Protein AF-A0A964T5N3-F1 (afdb_monomer_lite)

pLDDT: mean 90.32, std 10.75, range [47.5, 97.94]

Sequence (116 aa):
MFHQNRTQELLDQLLHSDMPPWRPIPSRKLARIFGVSLQSLANWRVRGTGPEPEPMRRGKGNRIFYKPEKVMAWLSGKEPWQHSYAWLRLHLMDFTPVTEETVSACIAFLEGEGVL

InterPro domains:
  IPR009061 Putative DNA-binding domain superfamily [SSF46955] (27-76)
  IPR036388 Winged helix-like DNA-binding domain superfamily [G3DSA:1.10.10.10] (26-84)

Foldseek 3Di:
DDDPVLLVQLLVVLLPDPDQQQDKDWLVVVCVSSVHDSVVVVVCQVVVNAFDWDDDDPDDDPITIDRNLSRNCSSPVDHSLVSNQSSCVVPPDDDPDRDSVVSVVVVVVCVVVVVD

Structure (mmCIF, N/CA/C/O backbone):
data_AF-A0A964T5N3-F1
#
_entry.id   AF-A0A964T5N3-F1
#
loop_
_atom_site.group_PDB
_atom_site.id
_atom_site.type_symbol
_atom_site.label_atom_id
_atom_site.label_alt_id
_atom_site.label_comp_id
_atom_site.label_asym_id
_atom_site.label_entity_id
_atom_site.label_seq_id
_atom_site.pdbx_PDB_ins_code
_atom_site.Cartn_x
_atom_site.Cartn_y
_atom_site.Cartn_z
_atom_site.occupancy
_atom_site.B_iso_or_equiv
_atom_site.auth_seq_id
_atom_site.auth_comp_id
_atom_site.auth_asym_id
_atom_site.auth_atom_id
_atom_site.pdbx_PDB_model_num
ATOM 1 N N . MET A 1 1 ? -17.651 0.489 2.229 1.00 66.31 1 MET A N 1
ATOM 2 C CA . MET A 1 1 ? -16.607 -0.176 3.033 1.00 66.31 1 MET A CA 1
ATOM 3 C C . MET A 1 1 ? -16.626 -1.646 2.654 1.00 66.31 1 MET A C 1
ATOM 5 O O . MET A 1 1 ? -17.716 -2.157 2.425 1.00 66.31 1 MET A O 1
ATOM 9 N N . PHE A 1 2 ? -15.471 -2.283 2.461 1.00 80.06 2 PHE A N 1
ATOM 10 C CA . PHE A 1 2 ? -15.424 -3.698 2.081 1.00 80.06 2 PHE A CA 1
ATOM 11 C C . PHE A 1 2 ? -15.853 -4.589 3.256 1.00 80.06 2 PHE A C 1
ATOM 13 O O . PHE A 1 2 ? -15.681 -4.210 4.414 1.00 80.06 2 PHE A O 1
ATOM 20 N N . HIS A 1 3 ? -16.417 -5.763 2.9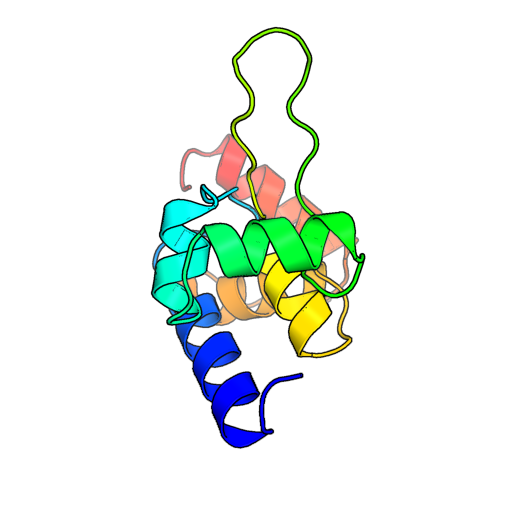62 1.00 84.31 3 HIS A N 1
ATOM 21 C CA . HIS A 1 3 ? -16.628 -6.795 3.980 1.00 84.31 3 HIS A CA 1
ATOM 22 C C . HIS A 1 3 ? -15.277 -7.300 4.500 1.00 84.31 3 HIS A C 1
ATOM 24 O O . HIS A 1 3 ? -14.296 -7.298 3.759 1.00 84.31 3 HIS A O 1
ATOM 30 N N . GLN A 1 4 ? -15.232 -7.776 5.746 1.00 83.19 4 GLN A N 1
ATOM 31 C CA . GLN A 1 4 ? -13.989 -8.151 6.430 1.00 83.19 4 GLN A CA 1
ATOM 32 C C . GLN A 1 4 ? -13.127 -9.150 5.638 1.00 83.19 4 GLN A C 1
ATOM 34 O O . GLN A 1 4 ? -11.929 -8.925 5.487 1.00 83.19 4 GLN A O 1
ATOM 39 N N . ASN A 1 5 ? -13.745 -10.172 5.035 1.00 90.50 5 ASN A N 1
ATOM 40 C CA . ASN A 1 5 ? -13.041 -11.141 4.184 1.00 90.50 5 ASN A CA 1
ATOM 41 C C . ASN A 1 5 ? -12.375 -10.466 2.977 1.00 90.50 5 ASN A C 1
ATOM 43 O O . ASN A 1 5 ? -11.214 -10.722 2.677 1.00 90.50 5 ASN A O 1
ATOM 47 N N . ARG A 1 6 ? -13.077 -9.526 2.333 1.00 93.19 6 ARG A N 1
ATOM 48 C CA . ARG A 1 6 ? -12.554 -8.799 1.173 1.00 93.19 6 ARG A CA 1
ATOM 49 C C . ARG A 1 6 ? -11.424 -7.846 1.556 1.00 93.19 6 ARG A C 1
ATOM 51 O O . ARG A 1 6 ? -10.481 -7.689 0.792 1.00 93.19 6 ARG A O 1
ATOM 58 N N . THR A 1 7 ? -11.505 -7.208 2.721 1.00 93.00 7 THR A N 1
ATOM 59 C CA . THR A 1 7 ? -10.414 -6.370 3.233 1.00 93.00 7 THR A CA 1
ATOM 60 C C . THR A 1 7 ? -9.142 -7.192 3.418 1.00 93.00 7 THR A C 1
ATOM 62 O O . THR A 1 7 ? -8.085 -6.757 2.970 1.00 93.00 7 THR A O 1
ATOM 65 N N . GLN A 1 8 ? -9.248 -8.386 4.010 1.00 93.44 8 GLN A N 1
ATOM 66 C CA . GLN A 1 8 ? -8.092 -9.258 4.215 1.00 93.44 8 GLN A CA 1
ATOM 67 C C . GLN A 1 8 ? -7.480 -9.718 2.886 1.00 93.44 8 GLN A C 1
ATOM 69 O O . GLN A 1 8 ? -6.278 -9.575 2.703 1.00 93.44 8 GLN A O 1
ATOM 74 N N . GLU A 1 9 ? -8.298 -10.153 1.922 1.00 95.44 9 GLU A N 1
ATOM 75 C CA . GLU A 1 9 ? -7.823 -10.517 0.577 1.00 95.44 9 GLU A CA 1
ATOM 76 C C . GLU A 1 9 ? -7.043 -9.380 -0.099 1.00 95.44 9 GLU A C 1
ATOM 78 O O . GLU A 1 9 ? -6.018 -9.610 -0.737 1.00 95.44 9 GLU A O 1
ATOM 83 N N . LEU A 1 10 ? -7.531 -8.141 0.026 1.00 95.12 10 LEU A N 1
ATOM 84 C CA . LEU A 1 10 ? -6.875 -6.972 -0.558 1.00 95.12 10 LEU A CA 1
ATOM 85 C C . LEU A 1 10 ? -5.549 -6.653 0.135 1.00 95.12 10 LEU A C 1
ATOM 87 O O . LEU A 1 10 ? -4.587 -6.297 -0.544 1.00 95.12 10 LEU A O 1
ATOM 91 N N . LEU A 1 11 ? -5.499 -6.770 1.465 1.00 96.25 11 LEU A N 1
ATOM 92 C CA . LEU A 1 11 ? -4.262 -6.611 2.227 1.00 96.25 11 LEU A CA 1
ATOM 93 C C . LEU A 1 11 ? -3.240 -7.671 1.816 1.00 96.25 11 LEU A C 1
ATOM 95 O O . LEU A 1 11 ? -2.114 -7.316 1.486 1.00 96.25 11 LEU A O 1
ATOM 99 N N . ASP A 1 12 ? -3.648 -8.937 1.741 1.00 95.81 12 ASP A N 1
ATOM 100 C CA . ASP A 1 12 ? -2.768 -10.034 1.340 1.00 95.81 12 ASP A CA 1
ATOM 101 C C . ASP A 1 12 ? -2.263 -9.837 -0.093 1.00 95.81 12 ASP A C 1
ATOM 103 O O . ASP A 1 12 ? -1.065 -9.957 -0.346 1.00 95.81 12 ASP A O 1
ATOM 107 N N . GLN A 1 13 ? -3.133 -9.448 -1.029 1.00 95.50 13 GLN A N 1
ATOM 108 C CA . GLN A 1 13 ? -2.739 -9.186 -2.414 1.00 95.50 13 GLN A CA 1
ATOM 109 C C . GLN A 1 13 ? -1.734 -8.028 -2.539 1.00 95.50 13 GLN A C 1
ATOM 111 O O . GLN A 1 13 ? -0.830 -8.084 -3.373 1.00 95.50 13 GLN A O 1
ATOM 116 N N . LEU A 1 14 ? -1.897 -6.961 -1.752 1.00 95.50 14 LEU A N 1
ATOM 117 C CA . LEU A 1 14 ? -0.970 -5.826 -1.745 1.00 95.50 14 LEU A CA 1
ATOM 118 C C . LEU A 1 14 ? 0.349 -6.174 -1.051 1.00 95.50 14 LEU A C 1
ATOM 120 O O . LEU A 1 14 ? 1.400 -5.724 -1.502 1.00 95.50 14 LEU A O 1
ATOM 124 N N . LEU A 1 15 ? 0.296 -6.979 0.010 1.00 95.44 15 LEU A N 1
ATOM 125 C CA . LEU A 1 15 ? 1.465 -7.398 0.770 1.00 95.44 15 LEU A CA 1
ATOM 126 C C . LEU A 1 15 ? 2.352 -8.366 -0.017 1.00 95.44 15 LEU A C 1
ATOM 128 O O . LEU A 1 15 ? 3.562 -8.261 0.086 1.00 95.44 15 LEU A O 1
ATOM 132 N N . HIS A 1 16 ? 1.776 -9.261 -0.823 1.00 94.94 16 HIS A N 1
ATOM 133 C CA . HIS A 1 16 ? 2.516 -10.234 -1.644 1.00 94.94 16 HIS A CA 1
ATOM 134 C C . HIS A 1 16 ? 2.833 -9.720 -3.061 1.00 94.94 16 HIS A C 1
ATOM 136 O O . HIS A 1 16 ? 3.186 -10.492 -3.948 1.00 94.94 16 HIS A O 1
ATOM 142 N N . SER A 1 17 ? 2.646 -8.424 -3.320 1.00 92.19 17 SER A N 1
ATOM 143 C CA . SER A 1 17 ? 3.024 -7.814 -4.597 1.00 92.19 17 SER A CA 1
ATOM 144 C C . SER A 1 17 ? 4.544 -7.677 -4.684 1.00 92.19 17 SER A C 1
ATOM 146 O O . SER A 1 17 ? 5.143 -7.095 -3.788 1.00 92.19 17 SER A O 1
ATOM 148 N N . ASP A 1 18 ? 5.141 -8.046 -5.822 1.00 89.00 18 ASP A N 1
ATOM 149 C CA . ASP A 1 18 ? 6.584 -7.863 -6.080 1.00 89.00 18 ASP A CA 1
ATOM 150 C C . ASP A 1 18 ? 7.042 -6.395 -6.011 1.00 89.00 18 ASP A C 1
ATOM 152 O O . ASP A 1 18 ? 8.227 -6.099 -5.885 1.00 89.00 18 ASP A O 1
ATOM 156 N N . MET A 1 19 ? 6.111 -5.442 -6.141 1.00 90.56 19 MET A N 1
ATOM 157 C CA . MET A 1 19 ? 6.436 -4.023 -6.007 1.00 90.56 19 MET A CA 1
ATOM 158 C C . MET A 1 19 ? 6.392 -3.572 -4.544 1.00 90.56 19 MET A C 1
ATOM 160 O O . MET A 1 19 ? 5.342 -3.751 -3.916 1.00 90.56 19 MET A O 1
ATOM 164 N N . PRO A 1 20 ? 7.438 -2.875 -4.058 1.00 94.62 20 PRO A N 1
ATOM 165 C CA . PRO A 1 20 ? 7.461 -2.334 -2.709 1.00 94.62 20 PRO A CA 1
ATOM 166 C C . PRO A 1 20 ? 6.282 -1.393 -2.435 1.00 94.62 20 PRO A C 1
ATOM 168 O O . PRO A 1 20 ? 5.911 -0.588 -3.301 1.00 94.62 20 PRO A O 1
ATOM 171 N N . PRO A 1 21 ? 5.698 -1.425 -1.228 1.00 95.19 21 PRO A N 1
ATOM 172 C CA . PRO A 1 21 ? 4.452 -0.728 -0.944 1.00 95.19 21 PRO A CA 1
ATOM 173 C C . PRO A 1 21 ? 4.593 0.797 -0.828 1.00 95.19 21 PRO A C 1
ATOM 175 O O . PRO A 1 21 ? 3.592 1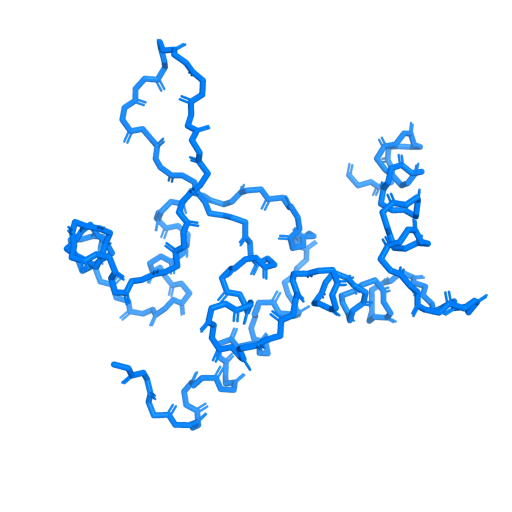.507 -0.934 1.00 95.19 21 PRO A O 1
ATOM 178 N N . TRP A 1 22 ? 5.810 1.325 -0.697 1.00 94.56 22 TRP A N 1
ATOM 179 C CA . TRP A 1 22 ? 6.092 2.763 -0.786 1.00 94.56 22 TRP A CA 1
ATOM 180 C C . TRP A 1 22 ? 6.168 3.284 -2.228 1.00 94.56 22 TRP A C 1
ATOM 182 O O . TRP A 1 22 ? 6.127 4.501 -2.442 1.00 94.56 22 TRP A O 1
ATOM 192 N N . ARG A 1 23 ? 6.227 2.400 -3.239 1.00 92.88 23 ARG A N 1
ATOM 193 C CA . ARG A 1 23 ? 6.275 2.808 -4.649 1.00 92.88 23 ARG A CA 1
ATOM 194 C C . ARG A 1 23 ? 4.883 3.145 -5.192 1.00 92.88 23 ARG A C 1
ATOM 196 O O . ARG A 1 23 ? 3.999 2.284 -5.203 1.00 92.88 23 ARG A O 1
ATOM 203 N N . PRO A 1 24 ? 4.658 4.375 -5.698 1.00 93.12 24 PRO A N 1
ATOM 204 C CA . PRO A 1 24 ? 3.337 4.781 -6.159 1.00 93.12 24 PRO A CA 1
ATOM 205 C C . PRO A 1 24 ? 2.846 3.973 -7.366 1.00 93.12 24 PRO A C 1
ATOM 207 O O . PRO A 1 24 ? 3.541 3.820 -8.370 1.00 93.12 24 PRO A O 1
ATOM 210 N N . ILE A 1 25 ? 1.589 3.534 -7.311 1.00 93.50 25 ILE A N 1
ATOM 211 C CA . ILE A 1 25 ? 0.892 2.854 -8.404 1.00 93.50 25 ILE A CA 1
ATOM 212 C C . ILE A 1 25 ? -0.168 3.759 -9.036 1.00 93.50 25 ILE A C 1
ATOM 214 O O . ILE A 1 25 ? -0.809 4.553 -8.344 1.00 93.50 25 ILE A O 1
ATOM 218 N N . PRO A 1 26 ? -0.410 3.660 -10.356 1.00 93.25 26 PRO A N 1
ATOM 219 C CA . PRO A 1 26 ? -1.445 4.454 -11.004 1.00 93.25 26 PRO A CA 1
ATOM 220 C C . PRO A 1 26 ? -2.845 3.979 -10.597 1.00 93.25 26 PRO A C 1
ATOM 222 O O . PRO A 1 26 ? -3.071 2.785 -10.390 1.00 93.25 26 PRO A O 1
ATOM 225 N N . SER A 1 27 ? -3.823 4.891 -10.631 1.00 93.12 27 SER A N 1
ATOM 226 C CA . SER A 1 27 ? -5.247 4.599 -10.356 1.00 93.12 27 SER A CA 1
ATOM 227 C C . SER A 1 27 ? -5.782 3.358 -11.088 1.00 93.12 27 SER A C 1
ATOM 229 O O . SER A 1 27 ? -6.573 2.603 -10.538 1.00 93.12 27 SER A O 1
ATOM 231 N N . ARG A 1 28 ? -5.324 3.110 -12.326 1.00 93.69 28 ARG A N 1
ATOM 232 C CA . ARG A 1 28 ? -5.691 1.918 -13.116 1.00 93.69 28 ARG A CA 1
ATOM 233 C C . ARG A 1 28 ? -5.256 0.608 -12.469 1.00 93.69 28 ARG A C 1
ATOM 235 O O . ARG A 1 28 ? -6.013 -0.355 -12.517 1.00 93.69 28 ARG A O 1
ATOM 242 N N . LYS A 1 29 ? -4.055 0.564 -11.887 1.00 94.56 29 LYS A N 1
ATOM 243 C CA . LYS A 1 29 ? -3.554 -0.629 -11.193 1.00 94.56 29 LYS A CA 1
ATOM 244 C C . LYS A 1 29 ? -4.338 -0.839 -9.899 1.00 94.56 29 LYS A C 1
ATOM 246 O O . LYS A 1 29 ? -4.823 -1.942 -9.676 1.00 94.56 29 LYS A O 1
ATOM 251 N N . LEU A 1 30 ? -4.565 0.228 -9.130 1.00 95.44 30 LEU A N 1
ATOM 252 C CA . LEU A 1 30 ? -5.364 0.155 -7.904 1.00 95.44 30 LEU A CA 1
ATOM 253 C C . LEU A 1 30 ? -6.807 -0.309 -8.168 1.00 95.44 30 LEU A C 1
ATOM 255 O O . LEU A 1 30 ? -7.308 -1.180 -7.467 1.00 95.44 30 LEU A O 1
ATOM 259 N N . ALA A 1 31 ? -7.454 0.211 -9.215 1.00 95.38 31 ALA A N 1
ATOM 260 C CA . ALA A 1 31 ? -8.814 -0.180 -9.593 1.00 95.38 31 ALA A CA 1
ATOM 261 C C . ALA A 1 31 ? -8.916 -1.682 -9.892 1.00 95.38 31 ALA A C 1
ATOM 263 O O . ALA A 1 31 ? -9.857 -2.339 -9.451 1.00 95.38 31 ALA A O 1
ATOM 264 N N . ARG A 1 32 ? -7.914 -2.234 -10.590 1.00 95.38 32 ARG A N 1
ATOM 265 C CA . ARG A 1 32 ? -7.826 -3.672 -10.874 1.00 95.38 32 ARG A CA 1
ATOM 266 C C . ARG A 1 32 ? -7.654 -4.504 -9.606 1.00 95.38 32 ARG A C 1
ATOM 268 O O . ARG A 1 32 ? -8.360 -5.491 -9.472 1.00 95.38 32 ARG A O 1
ATOM 275 N N . ILE A 1 33 ? -6.777 -4.092 -8.685 1.00 94.81 33 ILE A N 1
ATOM 276 C CA . ILE A 1 33 ? -6.582 -4.776 -7.391 1.00 94.81 33 ILE A CA 1
ATOM 277 C C . ILE A 1 33 ? -7.902 -4.802 -6.610 1.00 94.81 33 ILE A C 1
ATOM 279 O O . ILE A 1 33 ? -8.363 -5.846 -6.163 1.00 94.81 33 ILE A O 1
ATOM 283 N N . PHE A 1 34 ? -8.575 -3.656 -6.526 1.00 94.81 34 PHE A N 1
ATOM 284 C CA . PHE A 1 34 ? -9.843 -3.546 -5.809 1.00 94.81 34 PHE A CA 1
ATOM 285 C C . PHE A 1 34 ? -10.998 -4.286 -6.496 1.00 94.81 34 PHE A C 1
ATOM 287 O O . PHE A 1 34 ? -11.970 -4.637 -5.827 1.00 94.81 34 PHE A O 1
ATOM 294 N N . GLY A 1 35 ? -10.897 -4.554 -7.801 1.00 94.94 35 GLY A N 1
ATOM 295 C CA . GLY A 1 35 ? -11.995 -5.095 -8.602 1.00 94.94 35 GLY A CA 1
ATOM 296 C C . GLY A 1 35 ? -13.107 -4.068 -8.837 1.00 94.94 35 GLY A C 1
ATOM 297 O O . GLY A 1 35 ? -14.277 -4.428 -8.896 1.00 94.94 35 GLY A O 1
ATOM 298 N N . VAL A 1 36 ? -12.760 -2.779 -8.935 1.00 95.38 36 VAL A N 1
ATOM 299 C CA . VAL A 1 36 ? -13.714 -1.672 -9.131 1.00 95.38 36 VAL A CA 1
ATOM 300 C C . VAL A 1 36 ? -13.391 -0.874 -10.391 1.00 95.38 36 VAL A C 1
ATOM 302 O O . VAL A 1 36 ? -12.299 -0.955 -10.950 1.00 95.38 36 VAL A O 1
ATOM 305 N N . SER A 1 37 ? -14.337 -0.052 -10.844 1.00 96.06 37 SER A N 1
ATOM 306 C CA . SER A 1 37 ? -14.094 0.851 -11.969 1.00 96.06 37 SER A CA 1
ATOM 307 C C . SER A 1 37 ? -13.195 2.035 -11.572 1.00 96.06 37 SER A C 1
ATOM 309 O O . SER A 1 37 ? -13.164 2.462 -10.415 1.00 96.06 37 SER A O 1
ATOM 311 N N . LEU A 1 38 ? -12.515 2.644 -12.551 1.00 94.56 38 LEU A N 1
ATOM 312 C CA . LEU A 1 38 ? -11.812 3.920 -12.344 1.00 94.56 38 LEU A CA 1
ATOM 313 C C . LEU A 1 38 ? -12.749 5.028 -11.851 1.00 94.56 38 LEU A C 1
ATOM 315 O O . LEU A 1 38 ? -12.344 5.853 -11.033 1.00 94.56 38 LEU A O 1
ATOM 319 N N . GLN A 1 39 ? -13.994 5.037 -12.336 1.00 94.56 39 GLN A N 1
ATOM 320 C CA . GLN A 1 39 ? -15.004 6.000 -11.913 1.00 94.56 39 GLN A CA 1
ATOM 321 C C . GLN A 1 39 ? -15.338 5.830 -10.427 1.00 94.56 39 GLN A C 1
ATOM 323 O O . GLN A 1 39 ? -15.486 6.821 -9.719 1.00 94.56 39 GLN A O 1
ATOM 328 N N . SER A 1 40 ? -15.391 4.590 -9.931 1.00 95.25 40 SER A N 1
ATOM 329 C CA . SER A 1 40 ? -15.599 4.298 -8.509 1.00 95.25 40 SER A CA 1
ATOM 330 C C . SER A 1 40 ? -14.485 4.907 -7.653 1.00 95.25 40 SER A C 1
ATOM 332 O O . SER A 1 40 ? -14.786 5.614 -6.695 1.00 95.25 40 SER A O 1
ATOM 334 N N . LEU A 1 41 ? -13.213 4.729 -8.039 1.00 93.62 41 LEU A N 1
ATOM 335 C CA . LEU A 1 41 ? -12.085 5.366 -7.342 1.00 93.62 41 LEU A CA 1
ATOM 336 C C . LEU A 1 41 ? -12.143 6.898 -7.405 1.00 93.62 41 LEU A C 1
ATOM 338 O O . LEU A 1 41 ? -11.884 7.567 -6.405 1.00 93.62 41 LEU A O 1
ATOM 342 N N . ALA A 1 42 ? -12.490 7.466 -8.563 1.00 91.69 42 ALA A N 1
ATOM 343 C CA . ALA A 1 42 ? -12.639 8.912 -8.710 1.00 91.69 42 ALA A CA 1
ATOM 344 C C . ALA A 1 42 ? -13.742 9.460 -7.790 1.00 91.69 42 ALA A C 1
ATOM 346 O O . ALA A 1 42 ? -13.529 10.461 -7.107 1.00 91.69 42 ALA A O 1
ATOM 347 N N . ASN A 1 43 ? -14.881 8.768 -7.715 1.00 94.50 43 ASN A N 1
ATOM 348 C CA . ASN A 1 43 ? -15.992 9.124 -6.837 1.00 94.50 43 ASN A CA 1
ATOM 349 C C . ASN A 1 43 ? -15.595 9.040 -5.358 1.00 94.50 43 ASN A C 1
ATOM 351 O O . ASN A 1 43 ? -15.932 9.941 -4.595 1.00 94.50 43 ASN A O 1
ATOM 355 N N . TRP A 1 44 ? -14.867 7.998 -4.945 1.00 93.88 44 TRP A N 1
ATOM 356 C CA . TRP A 1 44 ? -14.387 7.875 -3.563 1.00 93.88 44 TRP A CA 1
ATOM 357 C C . TRP A 1 44 ? -13.426 8.991 -3.185 1.00 93.88 44 TRP A C 1
ATOM 359 O O . TRP A 1 44 ? -13.540 9.537 -2.093 1.00 93.88 44 TRP A O 1
ATOM 369 N N . ARG A 1 45 ? -12.527 9.374 -4.097 1.00 91.38 45 ARG A N 1
ATOM 370 C CA . ARG A 1 45 ? -11.614 10.499 -3.879 1.00 91.38 45 ARG A CA 1
ATOM 371 C C . ARG A 1 45 ? -12.377 11.806 -3.678 1.00 91.38 45 ARG A C 1
ATOM 373 O O . ARG A 1 45 ? -12.115 12.507 -2.713 1.00 91.38 45 ARG A O 1
ATOM 380 N N . VAL A 1 46 ? -13.329 12.120 -4.562 1.00 89.69 46 VAL A N 1
ATOM 381 C CA . VAL A 1 46 ? -14.143 13.348 -4.451 1.00 89.69 46 VAL A CA 1
ATOM 382 C C . VAL A 1 46 ? -14.941 13.376 -3.146 1.00 89.69 46 VAL A C 1
ATOM 384 O O . VAL A 1 46 ? -15.118 14.437 -2.562 1.00 89.69 46 VAL A O 1
ATOM 387 N N . ARG A 1 47 ? -15.400 12.214 -2.672 1.00 91.31 47 ARG A N 1
ATOM 388 C CA . ARG A 1 47 ? -16.175 12.087 -1.430 1.00 91.31 47 ARG A CA 1
ATOM 389 C C . ARG A 1 47 ? -15.318 11.931 -0.169 1.00 91.31 47 ARG A C 1
ATOM 391 O O . ARG A 1 47 ? -15.886 11.843 0.912 1.00 91.31 47 ARG A O 1
ATOM 398 N N . GLY A 1 48 ? -13.992 11.839 -0.289 1.00 90.19 48 GLY A N 1
ATOM 399 C CA . GLY A 1 48 ? -13.098 11.584 0.845 1.00 90.19 48 GLY A CA 1
ATOM 400 C C . GLY A 1 48 ? -13.286 10.212 1.510 1.00 90.19 48 GLY A C 1
ATOM 401 O O . GLY A 1 48 ? -12.929 10.045 2.668 1.00 90.19 48 GLY A O 1
ATOM 402 N N . THR A 1 49 ? -13.860 9.226 0.812 1.00 93.00 49 THR A N 1
ATOM 403 C CA . THR A 1 49 ? -14.183 7.898 1.380 1.00 93.00 49 THR A CA 1
ATOM 404 C C . THR A 1 49 ? -13.244 6.783 0.919 1.00 93.00 49 THR A C 1
ATOM 406 O O . THR A 1 49 ? -13.552 5.606 1.104 1.00 93.00 49 THR A O 1
ATOM 409 N N . GLY A 1 50 ? -12.160 7.129 0.229 1.00 92.06 50 GLY A N 1
ATOM 410 C CA . GLY A 1 50 ? -11.193 6.183 -0.326 1.00 92.06 50 GLY A CA 1
ATOM 411 C C . GLY A 1 50 ? -9.779 6.436 0.186 1.00 92.06 50 GLY A C 1
ATOM 412 O O . GLY A 1 50 ? -9.570 7.382 0.944 1.00 92.06 50 GLY A O 1
ATOM 413 N N . PRO A 1 51 ? -8.805 5.623 -0.257 1.00 92.69 51 PRO A N 1
ATOM 414 C CA . PRO A 1 51 ? -7.412 5.830 0.106 1.00 92.69 51 PRO A CA 1
ATOM 415 C C . PRO A 1 51 ? -6.920 7.190 -0.393 1.00 92.69 51 PRO A C 1
ATOM 417 O O . PRO A 1 51 ? -7.334 7.665 -1.459 1.00 92.69 51 PRO A O 1
ATOM 420 N N . GLU A 1 52 ? -6.020 7.803 0.368 1.00 89.88 52 GLU A N 1
ATOM 421 C CA . GLU A 1 52 ? -5.472 9.111 0.031 1.00 89.88 52 GLU A CA 1
ATOM 422 C C . GLU A 1 52 ? -4.522 9.008 -1.179 1.00 89.88 52 GLU A C 1
ATOM 424 O O . GLU A 1 52 ? -3.631 8.150 -1.203 1.00 89.88 52 GLU A O 1
ATOM 429 N N . PRO A 1 53 ? -4.714 9.831 -2.225 1.00 88.06 53 PRO A N 1
ATOM 430 C CA . PRO A 1 53 ? -3.806 9.868 -3.362 1.00 88.06 53 PRO A CA 1
ATOM 431 C C . PRO A 1 53 ? -2.529 10.655 -3.048 1.00 88.06 53 PRO A C 1
ATOM 433 O O . PRO A 1 53 ? -2.547 11.628 -2.301 1.00 88.06 53 PRO A O 1
ATOM 436 N N . GLU A 1 54 ? -1.435 10.314 -3.723 1.00 83.56 54 GLU A N 1
ATOM 437 C CA . GLU A 1 54 ? -0.235 11.151 -3.720 1.00 83.56 54 GLU A CA 1
ATOM 438 C C . GLU A 1 54 ? -0.442 12.390 -4.609 1.00 83.56 54 GLU A C 1
ATOM 440 O O . GLU A 1 54 ? -0.886 12.251 -5.762 1.00 83.56 54 GLU A O 1
ATOM 445 N N . PRO A 1 55 ? -0.107 13.603 -4.129 1.00 67.50 55 PRO A N 1
ATOM 446 C CA . PRO A 1 55 ? -0.180 14.801 -4.946 1.00 67.50 55 PRO A CA 1
ATOM 447 C C . PRO A 1 55 ? 0.861 14.720 -6.063 1.00 67.50 55 PRO A C 1
ATOM 449 O O . PRO A 1 55 ? 2.061 14.577 -5.825 1.00 67.50 55 PRO A O 1
ATOM 452 N N . MET A 1 56 ? 0.424 14.863 -7.312 1.00 58.16 56 MET A N 1
ATOM 453 C CA . MET A 1 56 ? 1.364 15.011 -8.415 1.00 58.16 56 MET A CA 1
ATOM 454 C C . MET A 1 56 ? 1.882 16.454 -8.429 1.00 58.16 56 MET A C 1
ATOM 456 O O . MET A 1 56 ? 1.103 17.405 -8.529 1.00 58.16 56 MET A O 1
ATOM 460 N N . ARG A 1 57 ? 3.206 16.632 -8.322 1.00 52.91 57 ARG A N 1
ATOM 461 C CA . ARG A 1 57 ? 3.845 17.946 -8.499 1.00 52.91 57 ARG A CA 1
ATOM 462 C C . ARG A 1 57 ? 3.479 18.516 -9.882 1.00 52.91 57 ARG A C 1
ATOM 464 O O . ARG A 1 57 ? 3.402 17.780 -10.865 1.00 52.91 57 ARG A O 1
ATOM 471 N N . ARG A 1 58 ? 3.213 19.828 -9.908 1.00 47.50 58 ARG A N 1
ATOM 472 C CA . ARG A 1 58 ? 2.647 20.624 -11.018 1.00 47.50 58 ARG A CA 1
ATOM 473 C C . ARG A 1 58 ? 3.124 20.200 -12.421 1.00 47.50 58 ARG A C 1
ATOM 475 O O . ARG A 1 58 ? 4.317 20.042 -12.654 1.00 47.50 58 ARG A O 1
ATOM 482 N N . GLY A 1 59 ? 2.190 20.152 -13.378 1.00 51.56 59 GLY A N 1
ATOM 483 C CA . GLY A 1 59 ? 2.494 20.290 -14.812 1.00 51.56 59 GLY A CA 1
ATOM 484 C C . GLY A 1 59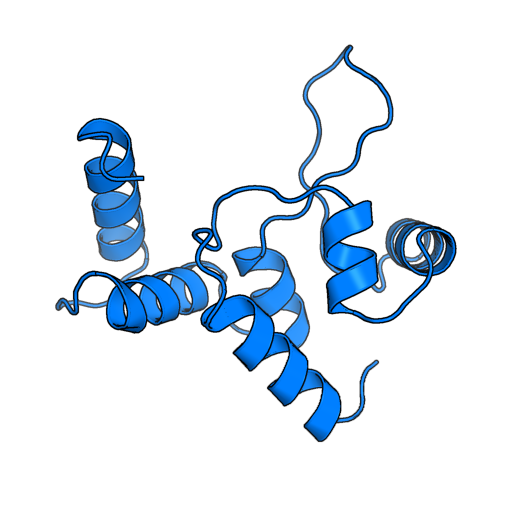 ? 2.508 19.024 -15.678 1.00 51.56 59 GLY A C 1
ATOM 485 O O . GLY A 1 59 ? 2.750 19.141 -16.874 1.00 51.56 59 GLY A O 1
ATOM 486 N N . LYS A 1 60 ? 2.222 17.824 -15.151 1.00 48.97 60 LYS A N 1
ATOM 487 C CA . LYS A 1 60 ? 2.193 16.583 -15.960 1.00 48.97 60 LYS A CA 1
ATOM 488 C C . LYS A 1 60 ? 0.903 15.770 -15.799 1.00 48.97 60 LYS A C 1
ATOM 490 O O . LYS A 1 60 ? 0.925 14.615 -15.395 1.00 48.97 60 LYS A O 1
ATOM 495 N N . GLY A 1 61 ? -0.216 16.363 -16.216 1.00 57.09 61 GLY A N 1
ATOM 496 C CA . GLY A 1 61 ? -1.497 15.675 -16.416 1.00 57.09 61 GLY A CA 1
ATOM 497 C C . GLY A 1 61 ? -2.218 15.262 -15.129 1.00 57.09 61 GLY A C 1
ATOM 498 O O . GLY A 1 61 ? -1.615 15.079 -14.081 1.00 57.09 61 GLY A O 1
ATOM 499 N N . ASN A 1 62 ? -3.535 15.077 -15.221 1.00 67.62 62 ASN A N 1
ATOM 500 C CA . ASN A 1 62 ? -4.414 14.650 -14.120 1.00 67.62 62 ASN A CA 1
ATOM 501 C C . ASN A 1 62 ? -4.194 13.175 -13.708 1.00 67.62 62 ASN A C 1
ATOM 503 O O . ASN A 1 62 ? -5.151 12.441 -13.453 1.00 67.62 62 ASN A O 1
ATOM 507 N N . ARG A 1 63 ? -2.947 12.686 -13.712 1.00 77.88 63 ARG A N 1
ATOM 508 C CA . ARG A 1 63 ? -2.622 11.320 -13.299 1.00 77.88 63 ARG A CA 1
ATOM 509 C C . ARG A 1 63 ? -2.564 11.263 -11.779 1.00 77.88 63 ARG A C 1
ATOM 511 O O . ARG A 1 63 ? -1.824 12.002 -11.145 1.00 77.88 63 ARG A O 1
ATOM 518 N N . ILE A 1 64 ? -3.353 10.355 -11.218 1.00 88.31 64 ILE A N 1
ATOM 519 C CA . ILE A 1 64 ? -3.463 10.150 -9.778 1.00 88.31 64 ILE A CA 1
ATOM 520 C C . ILE A 1 64 ? -2.798 8.827 -9.414 1.00 88.31 64 ILE A C 1
ATOM 522 O O . ILE A 1 64 ? -3.083 7.784 -10.027 1.00 88.31 64 ILE A O 1
ATOM 526 N N . PHE A 1 65 ? -1.922 8.899 -8.417 1.00 91.69 65 PHE A N 1
ATOM 527 C CA . PHE A 1 65 ? -1.146 7.782 -7.905 1.00 91.69 65 PHE A CA 1
ATOM 528 C C . PHE A 1 65 ? -1.516 7.488 -6.458 1.00 91.69 65 PHE A C 1
ATOM 530 O O . PHE A 1 65 ? -2.011 8.355 -5.744 1.00 91.69 65 PHE A O 1
ATOM 537 N N . TYR A 1 66 ? -1.257 6.256 -6.047 1.00 94.38 66 TYR A N 1
ATOM 538 C CA . TYR A 1 66 ? -1.514 5.768 -4.702 1.00 94.38 66 TYR A CA 1
ATOM 539 C C . TYR A 1 66 ? -0.311 4.965 -4.245 1.00 94.38 66 TYR A C 1
ATOM 541 O O . TYR A 1 66 ? 0.163 4.119 -5.000 1.00 94.38 66 TYR A O 1
ATOM 549 N N . LYS A 1 67 ? 0.174 5.195 -3.029 1.00 95.19 67 LYS A N 1
ATOM 550 C CA . LYS A 1 67 ? 1.148 4.286 -2.425 1.00 95.19 67 LYS A CA 1
ATOM 551 C C . LYS A 1 67 ? 0.413 3.105 -1.788 1.00 95.19 67 LYS A C 1
ATOM 553 O O . LYS A 1 67 ? -0.470 3.353 -0.963 1.00 95.19 67 LYS A O 1
ATOM 558 N N . PRO A 1 68 ? 0.730 1.849 -2.145 1.00 97.12 68 PRO A N 1
ATOM 559 C CA . PRO A 1 68 ? 0.127 0.683 -1.506 1.00 97.12 68 PRO A CA 1
ATOM 560 C C . PRO A 1 68 ? 0.179 0.701 0.029 1.00 97.12 68 PRO A C 1
ATOM 562 O O . PRO A 1 68 ? -0.818 0.347 0.643 1.00 97.12 68 PRO A O 1
ATOM 565 N N . GLU A 1 69 ? 1.256 1.185 0.656 1.00 96.69 69 GLU A N 1
ATOM 566 C CA . GLU A 1 69 ? 1.364 1.318 2.124 1.00 96.69 69 GLU A CA 1
ATOM 567 C C . GLU A 1 69 ? 0.250 2.195 2.718 1.00 96.69 69 GLU A C 1
ATOM 569 O O . GLU A 1 69 ? -0.364 1.830 3.718 1.00 96.69 69 GLU A O 1
ATOM 574 N N . LYS A 1 70 ? -0.104 3.299 2.046 1.00 96.19 70 LYS A N 1
ATOM 575 C CA . LYS A 1 70 ? -1.207 4.185 2.448 1.00 96.19 70 LYS A CA 1
ATOM 576 C C . LYS A 1 70 ? -2.574 3.578 2.154 1.00 96.19 70 LYS A C 1
ATOM 578 O O . LYS A 1 70 ? -3.529 3.789 2.896 1.00 96.19 70 LYS A O 1
ATOM 583 N N . VAL A 1 71 ? -2.681 2.810 1.071 1.00 96.62 71 VAL A N 1
ATOM 584 C CA . VAL A 1 71 ? -3.903 2.061 0.750 1.00 96.62 71 VAL A CA 1
ATOM 585 C C . VAL A 1 71 ? -4.169 0.994 1.814 1.00 96.62 71 VAL A C 1
ATOM 587 O O . VAL A 1 71 ? -5.300 0.869 2.277 1.00 96.62 71 VAL A O 1
ATOM 590 N N . MET A 1 72 ? -3.140 0.250 2.221 1.00 97.06 72 MET A N 1
ATOM 591 C CA . MET A 1 72 ? -3.232 -0.748 3.284 1.00 97.06 72 MET A CA 1
ATOM 592 C C . MET A 1 72 ? -3.526 -0.096 4.637 1.00 97.06 72 MET A C 1
ATOM 594 O O . MET A 1 72 ? -4.384 -0.589 5.362 1.00 97.06 72 MET A O 1
ATOM 598 N N . ALA A 1 73 ? -2.906 1.051 4.941 1.00 96.56 73 ALA A N 1
ATOM 599 C CA . ALA A 1 73 ? -3.226 1.850 6.124 1.00 96.56 73 ALA A CA 1
ATOM 600 C C . ALA A 1 73 ? -4.714 2.235 6.174 1.00 96.56 73 ALA A C 1
ATOM 602 O O . ALA A 1 73 ? -5.377 2.009 7.184 1.00 96.56 73 ALA A O 1
ATOM 603 N N . TRP A 1 74 ? -5.274 2.711 5.056 1.00 95.62 74 TRP A N 1
ATOM 604 C CA . TRP A 1 74 ? -6.706 3.006 4.934 1.00 95.62 74 TRP A CA 1
ATOM 605 C C . TRP A 1 74 ? -7.598 1.766 5.126 1.00 95.62 74 TRP A C 1
ATOM 607 O O . TRP A 1 74 ? -8.663 1.863 5.732 1.00 95.62 74 TRP A O 1
ATOM 617 N N . LEU A 1 75 ? -7.175 0.600 4.628 1.00 95.69 75 LEU A N 1
ATOM 618 C CA . LEU A 1 75 ? -7.916 -0.657 4.773 1.00 95.69 75 LEU A CA 1
ATOM 619 C C . LEU A 1 75 ? -7.886 -1.210 6.205 1.00 95.69 75 LEU A C 1
ATOM 621 O O . LEU A 1 75 ? -8.881 -1.779 6.651 1.00 95.69 75 LEU A O 1
ATOM 625 N N . SER A 1 76 ? -6.755 -1.089 6.906 1.00 94.94 76 SER A N 1
ATOM 626 C CA . SER A 1 76 ? -6.517 -1.778 8.180 1.00 94.94 76 SER A CA 1
ATOM 627 C C . SER A 1 76 ? -6.541 -0.875 9.416 1.00 94.94 76 SER A C 1
ATOM 629 O O . SER A 1 76 ? -6.530 -1.399 10.526 1.00 94.94 76 SER A O 1
ATOM 631 N N . GLY A 1 77 ? -6.475 0.449 9.250 1.00 94.12 77 GLY A N 1
ATOM 632 C CA . GLY A 1 77 ? -6.305 1.411 10.348 1.00 94.12 77 GLY A CA 1
ATOM 633 C C . GLY A 1 77 ? -4.929 1.366 11.026 1.00 94.12 77 GLY A C 1
ATOM 634 O O . GLY A 1 77 ? -4.803 1.794 12.167 1.00 94.12 77 GLY A O 1
ATOM 635 N N . LYS A 1 78 ? -3.915 0.807 10.354 1.00 96.00 78 LYS A N 1
ATOM 636 C CA . LYS A 1 78 ? -2.518 0.770 10.827 1.00 96.00 78 LYS A CA 1
ATOM 637 C C . LYS A 1 78 ? -1.710 1.870 10.153 1.00 96.00 78 LYS A C 1
ATOM 639 O O . LYS A 1 78 ? -2.100 2.337 9.087 1.00 96.00 78 LYS A O 1
ATOM 644 N N . GLU A 1 79 ? -0.557 2.206 10.715 1.00 96.88 79 GLU A N 1
ATOM 645 C CA . GLU A 1 79 ? 0.340 3.188 10.114 1.00 96.88 79 GLU A CA 1
ATOM 646 C C . GLU A 1 79 ? 1.029 2.632 8.851 1.00 96.88 79 GLU A C 1
ATOM 648 O O . GLU A 1 79 ? 1.354 1.439 8.800 1.00 96.88 79 GLU A O 1
ATOM 653 N N . PRO A 1 80 ? 1.296 3.464 7.824 1.00 96.81 80 PRO A N 1
ATOM 654 C CA . PRO A 1 80 ? 1.907 3.016 6.571 1.00 96.81 80 PRO A CA 1
ATOM 655 C C . PRO A 1 80 ? 3.230 2.258 6.754 1.00 96.81 80 PRO A C 1
ATOM 657 O O . PRO A 1 80 ? 3.428 1.213 6.133 1.00 96.81 80 PRO A O 1
ATOM 660 N N . TRP A 1 81 ? 4.103 2.728 7.654 1.00 97.12 81 TRP A N 1
ATOM 661 C CA . TRP A 1 81 ? 5.409 2.109 7.904 1.00 97.12 81 TRP A CA 1
ATOM 662 C C . TRP A 1 81 ? 5.291 0.659 8.392 1.00 97.12 81 TRP A C 1
ATOM 664 O O . TRP A 1 81 ? 6.165 -0.159 8.109 1.00 97.12 81 TRP A O 1
ATOM 674 N N . GLN A 1 82 ? 4.194 0.303 9.071 1.00 97.94 82 GLN A N 1
ATOM 675 C CA . GLN A 1 82 ? 3.961 -1.060 9.554 1.00 97.94 82 GLN A CA 1
ATOM 676 C C . GLN A 1 82 ? 3.738 -2.028 8.391 1.00 97.94 82 GLN A C 1
ATOM 678 O O . GLN A 1 82 ? 4.191 -3.172 8.436 1.00 97.94 82 GLN A O 1
ATOM 683 N N . HIS A 1 83 ? 3.065 -1.570 7.333 1.00 97.62 83 HIS A N 1
ATOM 684 C CA . HIS A 1 83 ? 2.860 -2.357 6.117 1.00 97.62 83 HIS A CA 1
ATOM 685 C C . HIS A 1 83 ? 4.137 -2.461 5.287 1.00 97.62 83 HIS A C 1
ATOM 687 O O . HIS A 1 83 ? 4.411 -3.505 4.699 1.00 97.62 83 HIS A O 1
ATOM 693 N N . SER A 1 84 ? 4.950 -1.409 5.290 1.00 97.00 84 SER A N 1
ATOM 694 C CA . SER A 1 84 ? 6.260 -1.417 4.638 1.00 97.00 84 SER A CA 1
ATOM 695 C C . SER A 1 84 ? 7.230 -2.372 5.323 1.00 97.00 84 SER A C 1
ATOM 697 O O . SER A 1 84 ? 7.873 -3.168 4.643 1.00 97.00 84 SER A O 1
ATOM 699 N N . TYR A 1 85 ? 7.250 -2.403 6.657 1.00 97.62 85 TYR A N 1
ATOM 700 C CA . TYR A 1 85 ? 7.976 -3.426 7.407 1.00 97.62 85 TYR A CA 1
ATOM 701 C C . TYR A 1 85 ? 7.450 -4.840 7.134 1.00 97.62 85 TYR A C 1
ATOM 703 O O . TYR A 1 85 ? 8.243 -5.746 6.898 1.00 97.62 85 TYR A O 1
ATOM 711 N N . ALA A 1 86 ? 6.127 -5.041 7.117 1.00 97.25 86 ALA A N 1
ATOM 712 C CA . ALA A 1 86 ? 5.553 -6.354 6.820 1.00 97.25 86 ALA A CA 1
ATOM 713 C C . ALA A 1 86 ? 6.003 -6.873 5.443 1.00 97.25 86 ALA A C 1
ATOM 715 O O . ALA A 1 86 ? 6.328 -8.052 5.305 1.00 97.25 86 ALA A O 1
ATOM 716 N N . TRP A 1 87 ? 6.070 -5.989 4.444 1.00 97.50 87 TRP A N 1
ATOM 717 C CA . TRP A 1 87 ? 6.579 -6.329 3.120 1.00 97.50 87 TRP A CA 1
ATOM 718 C C . TRP A 1 87 ? 8.079 -6.640 3.142 1.00 97.50 87 TRP A C 1
ATOM 720 O O . TRP A 1 87 ? 8.479 -7.673 2.607 1.00 97.50 87 TRP A O 1
ATOM 730 N N . LEU A 1 88 ? 8.892 -5.797 3.797 1.00 96.31 88 LEU A N 1
ATOM 731 C CA . LEU A 1 88 ? 10.339 -6.005 3.952 1.00 96.31 88 LEU A CA 1
ATOM 732 C C . LEU A 1 88 ? 10.638 -7.364 4.580 1.00 96.31 88 LEU A C 1
ATOM 734 O O . LEU A 1 88 ? 11.431 -8.124 4.030 1.00 96.31 88 LEU A O 1
ATOM 738 N N . ARG A 1 89 ? 9.940 -7.696 5.668 1.00 96.50 89 ARG A N 1
ATOM 739 C CA . ARG A 1 89 ? 10.061 -8.972 6.377 1.00 96.50 89 ARG A CA 1
ATOM 740 C C . ARG A 1 89 ? 9.746 -10.171 5.492 1.00 96.50 89 ARG A C 1
ATOM 742 O O . ARG A 1 89 ? 10.394 -11.204 5.615 1.00 96.50 89 ARG A O 1
ATOM 749 N N . LEU A 1 90 ? 8.749 -10.038 4.622 1.00 95.81 90 LEU A N 1
ATOM 750 C CA . LEU A 1 90 ? 8.323 -11.109 3.727 1.00 95.81 90 LEU A CA 1
ATOM 751 C C . LEU A 1 90 ? 9.271 -11.294 2.529 1.00 95.81 90 LEU A C 1
ATOM 753 O O . LEU A 1 90 ? 9.452 -12.424 2.085 1.00 95.81 90 LEU A O 1
ATOM 757 N N . HIS A 1 91 ? 9.863 -10.215 2.009 1.00 93.75 91 HIS A N 1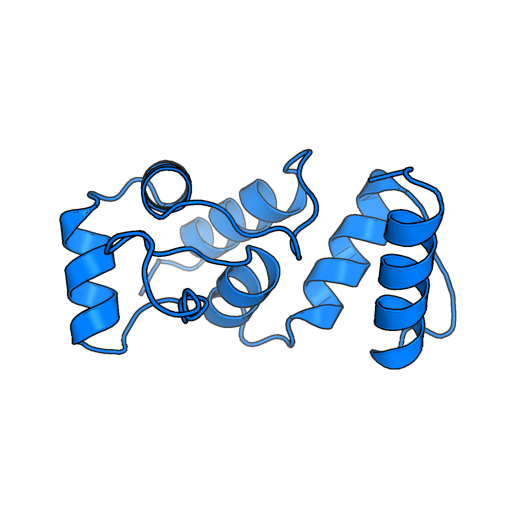
ATOM 758 C CA . HIS A 1 91 ? 10.571 -10.245 0.720 1.00 93.75 91 HIS A CA 1
ATOM 759 C C . HIS A 1 91 ? 12.090 -10.133 0.818 1.00 93.75 91 HIS A C 1
ATOM 761 O O . HIS A 1 91 ? 12.783 -10.643 -0.058 1.00 93.75 91 HIS A O 1
ATOM 767 N N . LEU A 1 92 ? 12.615 -9.437 1.825 1.00 92.81 92 LEU A N 1
ATOM 768 C CA . LEU A 1 92 ? 14.021 -9.031 1.849 1.00 92.81 92 LEU A CA 1
ATOM 769 C C . LEU A 1 92 ? 14.711 -9.371 3.163 1.00 92.81 92 LEU A C 1
ATOM 771 O O . LEU A 1 92 ? 15.758 -10.014 3.156 1.00 92.81 92 LEU A O 1
ATOM 775 N N . MET A 1 93 ? 14.174 -8.893 4.282 1.00 91.69 93 MET A N 1
ATOM 776 C CA . MET A 1 93 ? 14.858 -8.969 5.566 1.00 91.69 93 MET A CA 1
ATOM 777 C C . MET A 1 93 ? 13.928 -8.707 6.740 1.00 91.69 93 MET A C 1
ATOM 779 O O . MET A 1 93 ? 13.039 -7.859 6.680 1.00 91.69 93 MET A O 1
ATOM 783 N N . ASP A 1 94 ? 14.218 -9.388 7.840 1.00 95.06 94 ASP A N 1
ATOM 784 C CA . ASP A 1 94 ? 13.663 -9.102 9.155 1.00 95.06 94 ASP A CA 1
ATOM 785 C C . ASP A 1 94 ? 14.729 -8.395 10.007 1.00 95.06 94 ASP A C 1
ATOM 787 O O . ASP A 1 94 ? 15.918 -8.706 9.895 1.00 95.06 94 ASP A O 1
ATOM 791 N N . PHE A 1 95 ? 14.332 -7.432 10.838 1.00 93.06 95 PHE A N 1
ATOM 792 C CA . PHE A 1 95 ? 15.260 -6.652 11.659 1.00 93.06 95 PHE A CA 1
ATOM 793 C C . PHE A 1 95 ? 14.618 -6.143 12.947 1.00 93.06 95 PHE A C 1
ATOM 795 O O . PHE A 1 95 ? 13.400 -6.044 13.072 1.00 93.06 95 PHE A O 1
ATOM 802 N N . THR A 1 96 ? 15.471 -5.793 13.910 1.00 91.12 96 THR A N 1
ATOM 803 C CA . THR A 1 96 ? 15.084 -5.248 15.215 1.00 91.12 96 THR A CA 1
ATOM 804 C C . THR A 1 96 ? 16.049 -4.131 15.639 1.00 91.12 96 THR A C 1
ATOM 806 O O . THR A 1 96 ? 17.251 -4.292 15.420 1.00 91.12 96 THR A O 1
ATOM 809 N N . PRO A 1 97 ? 15.586 -3.056 16.305 1.00 93.06 97 PRO A N 1
ATOM 810 C CA . PRO A 1 97 ? 14.199 -2.798 16.696 1.00 93.06 97 PRO A CA 1
ATOM 811 C C . PRO A 1 97 ? 13.315 -2.435 15.494 1.00 93.06 97 PRO A C 1
ATOM 813 O O . PRO A 1 97 ? 13.811 -1.964 14.479 1.00 93.06 97 PRO A O 1
ATOM 816 N N . VAL A 1 98 ? 12.006 -2.674 15.615 1.00 95.56 98 VAL A N 1
ATOM 817 C CA . VAL A 1 98 ? 11.017 -2.346 14.577 1.00 95.56 98 VAL A CA 1
ATOM 818 C C . VAL A 1 98 ? 10.364 -1.012 14.931 1.00 95.56 98 VAL A C 1
ATOM 820 O O . VAL A 1 98 ? 9.389 -0.967 15.682 1.00 95.56 98 VAL A O 1
ATOM 823 N N . THR A 1 99 ? 10.926 0.077 14.412 1.00 97.56 99 THR A N 1
ATOM 824 C CA . THR A 1 99 ? 10.390 1.444 14.553 1.00 97.56 99 THR A CA 1
ATOM 825 C C . THR A 1 99 ? 10.242 2.122 13.193 1.00 97.56 99 THR A C 1
ATOM 827 O O . THR A 1 99 ? 10.885 1.720 12.222 1.00 97.56 99 THR A O 1
ATOM 830 N N . GLU A 1 100 ? 9.432 3.177 13.112 1.00 97.19 100 GLU A N 1
ATOM 831 C CA . GLU A 1 100 ? 9.246 3.949 11.877 1.00 97.19 100 GLU A CA 1
ATOM 832 C C . GLU A 1 100 ? 10.576 4.461 11.298 1.00 97.19 100 GLU A C 1
ATOM 834 O O . GLU A 1 100 ? 10.799 4.390 10.088 1.00 97.19 100 GLU A O 1
ATOM 839 N N . GLU A 1 101 ? 11.496 4.901 12.157 1.00 97.06 101 GLU A N 1
ATOM 840 C CA . GLU A 1 101 ? 12.812 5.407 11.766 1.00 97.06 101 GLU A CA 1
ATOM 841 C C . GLU A 1 101 ? 13.678 4.298 11.170 1.00 97.06 101 GLU A C 1
ATOM 843 O O . GLU A 1 101 ? 14.290 4.494 10.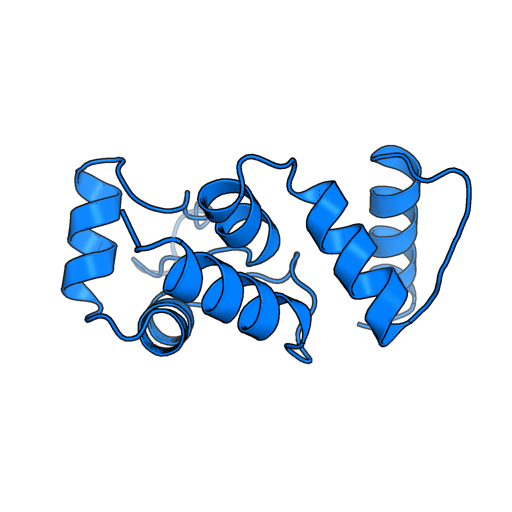121 1.00 97.06 101 GLU A O 1
ATOM 848 N N . THR A 1 102 ? 13.707 3.118 11.800 1.00 97.06 102 THR A N 1
ATOM 849 C CA . THR A 1 102 ? 14.481 1.973 11.289 1.00 97.06 102 THR A CA 1
ATOM 850 C C . THR A 1 102 ? 13.950 1.474 9.948 1.00 97.06 102 THR A C 1
ATOM 852 O O . THR A 1 102 ? 14.734 1.181 9.046 1.00 97.06 102 THR A O 1
ATOM 855 N N . VAL A 1 103 ? 12.624 1.451 9.775 1.00 97.00 103 VAL A N 1
ATOM 856 C CA . VAL A 1 103 ? 11.975 1.082 8.511 1.00 97.00 103 VAL A CA 1
ATOM 857 C C . VAL A 1 103 ? 12.290 2.113 7.433 1.00 97.00 103 VAL A C 1
ATOM 859 O O . VAL A 1 103 ? 12.701 1.744 6.336 1.00 97.00 103 VAL A O 1
ATOM 862 N N . SER A 1 104 ? 12.176 3.402 7.751 1.00 96.19 104 SER A N 1
ATOM 863 C CA . SER A 1 104 ? 12.489 4.490 6.819 1.00 96.19 104 SER A CA 1
ATOM 864 C C . SER A 1 104 ? 13.961 4.487 6.399 1.00 96.19 104 SER A C 1
ATOM 866 O O . SER A 1 104 ? 14.265 4.652 5.219 1.00 96.19 104 SER A O 1
ATOM 868 N N . ALA A 1 105 ? 14.878 4.247 7.341 1.00 95.31 105 ALA A N 1
ATOM 869 C CA . ALA A 1 105 ? 16.306 4.132 7.064 1.00 95.31 105 ALA A CA 1
ATOM 870 C C . ALA A 1 105 ? 16.620 2.919 6.175 1.00 95.31 105 ALA A C 1
ATOM 872 O O . ALA A 1 105 ? 17.396 3.039 5.229 1.00 95.31 105 ALA A O 1
ATOM 873 N N . CYS A 1 106 ? 15.983 1.773 6.435 1.00 94.31 106 CYS A N 1
ATOM 874 C CA . CYS A 1 106 ? 16.113 0.574 5.609 1.00 94.31 106 CYS A CA 1
ATOM 875 C C . CYS A 1 106 ? 15.634 0.825 4.171 1.00 94.31 106 CYS A C 1
ATOM 877 O O . CYS A 1 106 ? 16.350 0.516 3.220 1.00 94.31 106 CYS A O 1
ATOM 879 N N . ILE A 1 107 ? 14.464 1.449 4.003 1.00 95.19 107 ILE A N 1
ATOM 880 C CA . ILE A 1 107 ? 13.934 1.815 2.682 1.00 95.19 107 ILE A CA 1
ATOM 881 C C . ILE A 1 107 ? 14.916 2.728 1.940 1.00 95.19 107 ILE A C 1
ATOM 883 O O . ILE A 1 107 ? 15.261 2.446 0.794 1.00 95.19 107 ILE A O 1
ATOM 887 N N . ALA A 1 108 ? 15.402 3.785 2.597 1.00 94.12 108 ALA A N 1
ATOM 888 C CA . ALA A 1 108 ? 16.348 4.724 1.997 1.00 94.12 108 ALA A CA 1
ATOM 889 C C . ALA A 1 108 ? 17.667 4.047 1.586 1.00 94.12 108 ALA A C 1
ATOM 891 O O . ALA A 1 108 ? 18.204 4.344 0.520 1.00 94.12 108 ALA A O 1
ATOM 892 N N . PHE A 1 109 ? 18.170 3.116 2.402 1.00 93.12 109 PHE A N 1
ATOM 893 C CA . PHE A 1 109 ? 19.353 2.320 2.080 1.00 93.12 109 PHE A CA 1
ATOM 894 C C . PHE A 1 109 ? 19.130 1.451 0.833 1.00 93.12 109 PHE A C 1
ATOM 896 O O . PHE A 1 109 ? 19.920 1.509 -0.105 1.00 93.12 109 PHE A O 1
ATOM 903 N N . LEU A 1 110 ? 18.020 0.709 0.7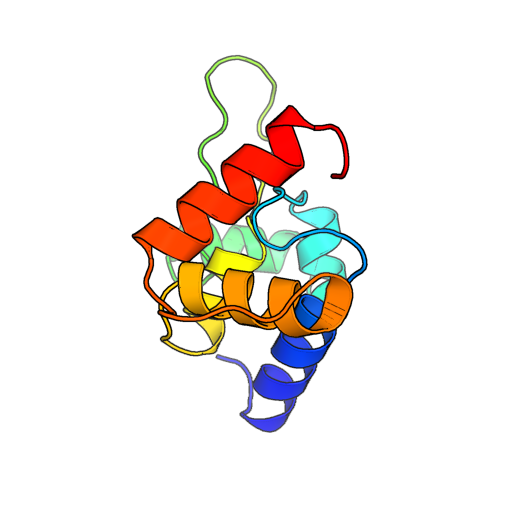72 1.00 90.31 110 LEU A N 1
ATOM 904 C CA . LEU A 1 110 ? 17.697 -0.161 -0.365 1.00 90.31 110 LEU A CA 1
ATOM 905 C C . LEU A 1 110 ? 17.494 0.615 -1.676 1.00 90.31 110 LEU A C 1
ATOM 907 O O . LEU A 1 110 ? 17.885 0.135 -2.741 1.00 90.31 110 LEU A O 1
ATOM 911 N N . GLU A 1 111 ? 16.906 1.813 -1.607 1.00 89.75 111 GLU A N 1
ATOM 912 C CA . GLU A 1 111 ? 16.783 2.709 -2.763 1.00 89.75 111 GLU A CA 1
ATOM 913 C C . GLU A 1 111 ? 18.139 3.294 -3.194 1.00 89.75 111 GLU A C 1
ATOM 915 O O . GLU A 1 111 ? 18.375 3.460 -4.390 1.00 89.75 111 GLU A O 1
ATOM 920 N N . GLY A 1 112 ? 19.042 3.575 -2.247 1.00 86.94 112 GLY A N 1
ATOM 921 C CA . GLY A 1 112 ? 20.392 4.077 -2.523 1.00 86.94 112 GLY A CA 1
ATOM 922 C C . GLY A 1 112 ? 21.318 3.043 -3.172 1.00 86.94 112 GLY A C 1
ATOM 923 O O . GLY A 1 112 ? 22.088 3.390 -4.064 1.00 86.94 112 GLY A O 1
ATOM 924 N N . GLU A 1 113 ? 21.201 1.775 -2.776 1.00 82.62 113 GLU A N 1
ATOM 925 C CA . GLU A 1 113 ? 21.980 0.650 -3.319 1.00 82.62 113 GLU A CA 1
ATOM 926 C C . GLU A 1 113 ? 21.443 0.136 -4.672 1.00 82.62 113 GLU A C 1
ATOM 928 O O . GLU A 1 113 ? 22.032 -0.751 -5.290 1.00 82.62 113 GLU A O 1
ATOM 933 N N . GLY A 1 114 ? 20.306 0.658 -5.149 1.00 79.31 114 GLY A N 1
ATOM 934 C CA . GLY A 1 114 ? 19.671 0.198 -6.389 1.00 79.31 114 GLY A CA 1
ATOM 935 C C . GLY A 1 114 ? 19.104 -1.224 -6.305 1.00 79.31 114 GLY A C 1
ATOM 936 O O . GLY A 1 114 ? 18.868 -1.853 -7.336 1.00 79.31 114 GLY A O 1
ATOM 937 N N . VAL A 1 115 ? 18.880 -1.733 -5.088 1.00 73.94 115 VAL A N 1
ATOM 938 C CA . VAL A 1 115 ? 18.257 -3.044 -4.836 1.00 73.94 115 VAL A CA 1
ATOM 939 C C . VAL A 1 115 ? 16.772 -3.021 -5.209 1.00 73.94 115 VAL A C 1
ATOM 941 O O . VAL A 1 115 ? 16.202 -4.062 -5.537 1.00 73.94 115 VAL A O 1
ATOM 944 N N . LEU A 1 116 ? 16.151 -1.836 -5.181 1.00 74.38 116 LEU A N 1
ATOM 945 C CA . LEU A 1 116 ? 14.733 -1.627 -5.461 1.00 74.38 116 LEU A CA 1
ATOM 946 C C . LEU A 1 116 ? 14.485 -0.689 -6.624 1.00 74.38 116 LEU A C 1
ATOM 948 O O . LEU A 1 116 ? 15.099 0.396 -6.715 1.00 74.38 116 LEU A O 1
#

Radius of gyration: 14.73 Å; chains: 1; bounding box: 39×32×33 Å

Secondary structure (DSSP, 8-state):
---HHHHHHHHHHHHT-SS-TTS-EEHHHHHHHHT--HHHHHHHHHTT-SPPPBPPPTTS-S--EE-HHHHHHHHHS--HHHHHHHHHHHHT---SS--HHHHHHHHHHHHHTT--

Organism: NCBI:txid2555902